Protein AF-A0A2J6HV28-F1 (afdb_monomer)

Radius of gyration: 24.04 Å; Cα contacts (8 Å, |Δi|>4): 30; chains: 1; bounding box: 55×65×64 Å

Sequence (157 aa):
MKKFFPYLLAATMLIAGFFIGMFTVGQITRNRIERFSSVRTPENFKQHMIQELNLTPEQQKLIDPILEAHGESLRKITTDFRKTFSEEQEKLHSQLDPILTDEQKKIIQKRKQEFERGYKKDSRDGKRRPGSRGEHRKYHDAERGFDGPPPEPCRQD

Mean predicted aligned error: 16.92 Å

pLDDT: mean 71.4, std 18.19, range [38.25, 95.44]

Structure (mmCIF, N/CA/C/O backbone):
data_AF-A0A2J6HV28-F1
#
_entry.id   AF-A0A2J6HV28-F1
#
loop_
_atom_site.group_PDB
_atom_site.id
_atom_site.type_symbol
_atom_site.label_atom_id
_atom_site.label_alt_id
_atom_site.label_comp_id
_atom_site.label_asym_id
_atom_site.label_entity_id
_atom_site.label_seq_id
_atom_site.pdbx_PDB_ins_code
_atom_site.Cartn_x
_atom_site.Cartn_y
_atom_site.Cartn_z
_atom_site.occupancy
_atom_site.B_iso_or_equiv
_atom_site.auth_seq_id
_atom_site.auth_comp_id
_atom_site.auth_asym_id
_atom_site.auth_atom_id
_atom_site.pdbx_PDB_model_num
ATOM 1 N N . MET A 1 1 ? 28.528 33.949 37.193 1.00 57.09 1 MET A N 1
ATOM 2 C CA . MET A 1 1 ? 27.800 33.623 35.942 1.00 57.09 1 MET A CA 1
ATOM 3 C C . MET A 1 1 ? 28.657 33.017 34.811 1.00 57.09 1 MET A C 1
ATOM 5 O O . MET A 1 1 ? 28.095 32.687 33.783 1.00 57.09 1 MET A O 1
ATOM 9 N N . LYS A 1 2 ? 29.977 32.786 34.962 1.00 60.66 2 LYS A N 1
ATOM 10 C CA . LYS A 1 2 ? 30.814 32.185 33.889 1.00 60.66 2 LYS A CA 1
ATOM 11 C C . LYS A 1 2 ? 30.860 30.642 33.881 1.00 60.66 2 LYS A C 1
ATOM 13 O O . LYS A 1 2 ? 31.259 30.054 32.888 1.00 60.66 2 LYS A O 1
ATOM 18 N N . LYS A 1 3 ? 30.419 29.982 34.963 1.00 66.88 3 LYS A N 1
ATOM 19 C CA . LYS A 1 3 ? 30.462 28.510 35.117 1.00 66.88 3 LYS A CA 1
ATOM 20 C C . LYS A 1 3 ? 29.353 27.759 34.358 1.00 66.88 3 LYS A C 1
ATOM 22 O O . LYS A 1 3 ? 29.498 26.567 34.134 1.00 66.88 3 LYS A O 1
ATOM 27 N N . PHE A 1 4 ? 28.283 28.444 33.939 1.00 73.56 4 PHE A N 1
ATOM 28 C CA . PHE A 1 4 ? 27.170 27.850 33.175 1.00 73.56 4 PHE A CA 1
ATOM 29 C C . PHE A 1 4 ? 27.345 27.947 31.651 1.00 73.56 4 PHE A C 1
ATOM 31 O O . PHE A 1 4 ? 26.718 27.200 30.909 1.00 73.56 4 PHE A O 1
ATOM 38 N N . PHE A 1 5 ? 28.238 28.825 31.188 1.00 80.31 5 PHE A N 1
ATOM 39 C CA . PHE A 1 5 ? 28.554 29.020 29.774 1.00 80.31 5 PHE A CA 1
ATOM 40 C C . PHE A 1 5 ? 29.017 27.744 29.037 1.00 80.31 5 PHE A C 1
ATOM 42 O O . PHE A 1 5 ? 28.501 27.497 27.949 1.00 80.31 5 PHE A O 1
ATOM 49 N N . PRO A 1 6 ? 29.908 26.888 29.593 1.00 85.56 6 PRO A N 1
ATOM 50 C CA . PRO A 1 6 ? 30.329 25.677 28.884 1.00 85.56 6 PRO A CA 1
ATOM 51 C C . PRO A 1 6 ? 29.192 24.659 28.725 1.00 85.56 6 PRO A C 1
ATOM 53 O O . PRO A 1 6 ? 29.092 24.014 27.686 1.00 85.56 6 PRO A O 1
ATOM 56 N N . TYR A 1 7 ? 28.291 24.557 29.706 1.00 90.31 7 TYR A N 1
ATOM 57 C CA . TYR A 1 7 ? 27.123 23.676 29.620 1.00 90.31 7 TYR A CA 1
ATOM 58 C C . TYR A 1 7 ? 26.118 24.164 28.576 1.00 90.31 7 TYR A C 1
ATOM 60 O O . TYR A 1 7 ? 25.561 23.364 27.830 1.00 90.31 7 TYR A O 1
ATOM 68 N N . LEU A 1 8 ? 25.925 25.482 28.485 1.00 87.94 8 LEU A N 1
ATOM 69 C CA . LEU A 1 8 ? 25.032 26.090 27.502 1.00 87.94 8 LEU A CA 1
ATOM 70 C C . LEU A 1 8 ? 25.573 25.908 26.073 1.00 87.94 8 LEU A C 1
ATOM 72 O O . LEU A 1 8 ? 24.805 25.607 25.166 1.00 87.94 8 LEU A O 1
ATOM 76 N N . LEU A 1 9 ? 26.895 25.990 25.893 1.00 89.56 9 LEU A N 1
ATOM 77 C CA . LEU A 1 9 ? 27.565 25.726 24.616 1.00 89.56 9 LEU A CA 1
ATOM 78 C C . LEU A 1 9 ? 27.528 24.236 24.217 1.00 89.56 9 LEU A C 1
ATOM 80 O O . LEU A 1 9 ? 27.346 23.903 23.048 1.00 89.56 9 LEU A O 1
ATOM 84 N N . ALA A 1 10 ? 27.660 23.325 25.184 1.00 89.62 10 ALA A N 1
ATOM 85 C CA . ALA A 1 10 ? 27.520 21.891 24.933 1.00 89.62 10 ALA A CA 1
ATOM 86 C C . ALA A 1 10 ? 26.080 21.522 24.533 1.00 89.62 10 ALA A C 1
ATOM 88 O O . ALA A 1 10 ? 25.872 20.759 23.588 1.00 89.62 10 ALA A O 1
ATOM 89 N N . ALA A 1 11 ? 25.082 22.106 25.205 1.00 89.88 11 ALA A N 1
ATOM 90 C CA . ALA A 1 11 ? 23.675 21.885 24.889 1.00 89.88 11 ALA A CA 1
ATOM 91 C C . ALA A 1 11 ? 23.318 22.372 23.475 1.00 89.88 11 ALA A C 1
ATOM 93 O O . ALA A 1 11 ? 22.629 21.665 22.743 1.00 89.88 11 ALA A O 1
ATOM 94 N N . THR A 1 12 ? 23.819 23.537 23.047 1.00 89.44 12 THR A N 1
ATOM 95 C CA . THR A 1 12 ? 23.551 24.052 21.694 1.00 89.44 12 THR A CA 1
ATOM 96 C C . THR A 1 12 ? 24.195 23.199 20.605 1.00 89.44 12 THR A C 1
ATOM 98 O O . THR A 1 12 ? 23.545 22.934 19.596 1.00 89.44 12 THR A O 1
ATOM 101 N N . MET A 1 13 ? 25.419 22.704 20.814 1.00 92.25 13 MET A N 1
ATOM 102 C CA . MET A 1 13 ? 26.081 21.768 19.893 1.00 92.25 13 MET A CA 1
ATOM 103 C C . MET A 1 13 ? 25.315 20.449 19.758 1.00 92.25 13 MET A C 1
ATOM 105 O O . MET A 1 13 ? 25.132 19.951 18.647 1.00 92.25 13 MET A O 1
ATOM 109 N N . LEU A 1 14 ? 24.811 19.908 20.870 1.00 90.94 14 LEU A N 1
ATOM 110 C CA . LEU A 1 14 ? 2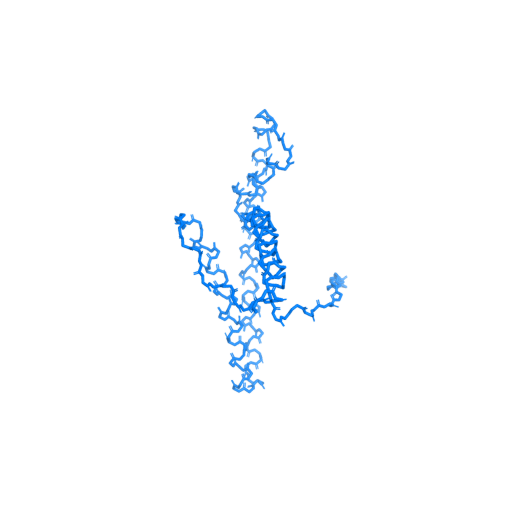4.034 18.669 20.867 1.00 90.94 14 LEU A CA 1
ATOM 111 C C . LEU A 1 14 ? 22.700 18.840 20.132 1.00 90.94 14 LEU A C 1
ATOM 113 O O . LEU A 1 14 ? 22.333 18.006 19.306 1.00 90.94 14 LEU A O 1
ATOM 117 N N . ILE A 1 15 ? 22.007 19.952 20.379 1.00 90.88 15 ILE A N 1
ATOM 118 C CA . ILE A 1 15 ? 20.754 20.287 19.698 1.00 90.88 15 ILE A CA 1
ATOM 119 C C . ILE A 1 15 ? 21.000 20.494 18.195 1.00 90.88 15 ILE A C 1
ATOM 121 O O . ILE A 1 15 ? 20.275 19.935 17.373 1.00 90.88 15 ILE A O 1
ATOM 125 N N . ALA A 1 16 ? 22.046 21.235 17.819 1.00 89.81 16 ALA A N 1
ATOM 126 C CA . ALA A 1 16 ? 22.404 21.454 16.419 1.00 89.81 16 ALA A CA 1
ATOM 127 C C . ALA A 1 16 ? 22.741 20.136 15.699 1.00 89.81 16 ALA A C 1
ATOM 129 O O . ALA A 1 16 ? 22.214 19.874 14.617 1.00 89.81 16 ALA A O 1
ATOM 130 N N . GLY A 1 17 ? 23.550 19.270 16.318 1.00 86.94 17 GLY A N 1
ATOM 131 C CA . GLY A 1 17 ? 23.877 17.947 15.783 1.00 86.94 17 GLY A CA 1
ATOM 132 C C . GLY A 1 17 ? 22.648 17.045 15.635 1.00 86.94 17 GLY A C 1
ATOM 133 O O . GLY A 1 17 ? 22.493 16.382 14.609 1.00 86.94 17 GLY A O 1
ATOM 134 N N . PHE A 1 18 ? 21.730 17.078 16.606 1.00 87.44 18 PHE A N 1
ATOM 135 C CA . PHE A 1 18 ? 20.467 16.342 16.542 1.00 87.44 18 PHE A CA 1
ATOM 136 C C . PHE A 1 18 ? 19.606 16.787 15.356 1.00 87.44 18 PHE A C 1
ATOM 138 O O . PHE A 1 18 ? 19.128 15.947 14.592 1.00 87.44 18 PHE A O 1
ATOM 145 N N . PHE A 1 19 ? 19.448 18.098 15.149 1.00 86.00 19 PHE A N 1
ATOM 146 C CA . PHE A 1 19 ? 18.672 18.616 14.022 1.00 86.00 19 PHE A CA 1
ATOM 147 C C . PHE A 1 19 ? 19.308 18.275 12.672 1.00 86.00 19 PHE A C 1
ATOM 149 O O . PHE A 1 19 ? 18.592 17.855 11.765 1.00 86.00 19 PHE A O 1
ATOM 156 N N . ILE A 1 20 ? 20.634 18.380 12.544 1.00 82.50 20 ILE A N 1
ATOM 157 C CA . ILE A 1 20 ? 21.355 18.016 11.314 1.00 82.50 20 ILE A CA 1
ATOM 158 C C . ILE A 1 20 ? 21.209 16.514 11.021 1.00 82.50 20 ILE A C 1
ATOM 160 O O . ILE A 1 20 ? 20.881 16.129 9.895 1.00 82.50 20 ILE A O 1
ATOM 164 N N . GLY A 1 21 ? 21.386 15.657 12.031 1.00 75.19 21 GLY A N 1
ATOM 165 C CA . GLY A 1 21 ? 21.221 14.208 11.893 1.00 75.19 21 GLY A CA 1
ATOM 166 C C . GLY A 1 21 ? 19.793 13.819 11.507 1.00 75.19 21 GLY A C 1
ATOM 167 O O . GLY A 1 21 ? 19.580 13.097 10.531 1.00 75.19 21 GLY A O 1
ATOM 168 N N . MET A 1 22 ? 18.801 14.366 12.212 1.00 77.69 22 MET A N 1
ATOM 169 C CA . MET A 1 22 ? 17.382 14.129 11.941 1.00 77.69 22 MET A CA 1
ATOM 170 C C . MET A 1 22 ? 16.977 14.606 10.538 1.00 77.69 22 MET A C 1
ATOM 172 O O . MET A 1 22 ? 16.230 13.912 9.845 1.00 77.69 22 MET A O 1
ATOM 176 N N . PHE A 1 23 ? 17.488 15.756 10.088 1.00 77.81 23 PHE A N 1
ATOM 177 C CA . PHE A 1 23 ? 17.190 16.293 8.759 1.00 77.81 23 PHE A CA 1
ATOM 178 C C . PHE A 1 23 ? 17.782 15.424 7.642 1.00 77.81 23 PHE A C 1
ATOM 180 O O . PHE A 1 23 ? 17.094 15.106 6.669 1.00 77.81 23 PHE A O 1
ATOM 187 N N . THR A 1 24 ? 19.021 14.963 7.820 1.00 67.50 24 THR A N 1
ATOM 188 C CA . THR A 1 24 ? 19.726 14.124 6.839 1.00 67.50 24 THR A CA 1
ATOM 189 C C . THR A 1 24 ? 19.041 12.762 6.676 1.00 67.50 24 THR A C 1
ATOM 191 O O . THR A 1 24 ? 18.740 12.339 5.558 1.00 67.50 24 THR A O 1
ATOM 194 N N . VAL A 1 25 ? 18.697 12.099 7.786 1.00 66.56 25 VAL A N 1
ATOM 195 C CA . VAL A 1 25 ? 17.976 10.812 7.765 1.00 66.56 25 VAL A CA 1
ATOM 196 C C . VAL A 1 25 ? 16.553 10.983 7.223 1.00 66.56 25 VAL A C 1
ATOM 198 O O . VAL A 1 25 ? 16.074 10.150 6.445 1.00 66.56 25 VAL A O 1
ATOM 201 N N . GLY A 1 26 ? 15.883 12.084 7.573 1.00 60.97 26 GLY A N 1
ATOM 202 C CA . GLY A 1 26 ? 14.535 12.398 7.107 1.00 60.97 26 GLY A CA 1
ATOM 203 C C . GLY A 1 26 ? 14.446 12.580 5.590 1.00 60.97 26 GLY A C 1
ATOM 204 O O . GLY A 1 26 ? 13.525 12.044 4.967 1.00 60.97 26 GLY A O 1
ATOM 205 N N . GLN A 1 27 ? 15.406 13.279 4.972 1.00 59.47 27 GLN A N 1
ATOM 206 C CA . GLN A 1 27 ? 15.420 13.467 3.517 1.00 59.47 27 GLN A CA 1
ATOM 207 C C . GLN A 1 27 ? 15.731 12.171 2.755 1.00 59.47 27 GLN A C 1
ATOM 209 O O . GLN A 1 27 ? 15.040 11.859 1.782 1.00 59.47 27 GLN A O 1
ATOM 214 N N . ILE A 1 28 ? 16.699 11.372 3.216 1.00 56.97 28 ILE A N 1
ATOM 215 C CA . ILE A 1 28 ? 17.072 10.108 2.555 1.00 56.97 28 ILE A CA 1
ATOM 216 C C . ILE A 1 28 ? 15.922 9.092 2.617 1.00 56.97 28 ILE A C 1
ATOM 218 O O . ILE A 1 28 ? 15.599 8.436 1.623 1.00 56.97 28 ILE A O 1
ATOM 222 N N . THR A 1 29 ? 15.247 8.998 3.763 1.00 54.88 29 THR A N 1
ATOM 223 C CA . THR A 1 29 ? 14.134 8.057 3.954 1.00 54.88 29 THR A CA 1
ATOM 224 C C . THR A 1 29 ? 12.908 8.448 3.118 1.00 54.88 29 THR A C 1
ATOM 226 O O . THR A 1 29 ? 12.189 7.582 2.617 1.00 54.88 29 THR A O 1
ATOM 229 N N . ARG A 1 30 ? 12.687 9.751 2.892 1.00 49.97 30 ARG A N 1
ATOM 230 C CA . ARG A 1 30 ? 11.562 10.261 2.093 1.00 49.97 30 ARG A CA 1
ATOM 231 C C . ARG A 1 30 ? 11.685 9.913 0.607 1.00 49.97 30 ARG A C 1
ATOM 233 O O . ARG A 1 30 ? 10.700 9.467 0.023 1.00 49.97 30 ARG A O 1
ATOM 240 N N . ASN A 1 31 ? 12.888 10.001 0.037 1.00 50.06 31 ASN A N 1
ATOM 241 C CA . ASN A 1 31 ? 13.126 9.627 -1.363 1.00 50.06 31 ASN A CA 1
ATOM 242 C C . ASN A 1 31 ? 13.038 8.113 -1.614 1.00 50.06 31 ASN A C 1
ATOM 244 O O . ASN A 1 31 ? 12.687 7.702 -2.718 1.00 50.06 31 ASN A O 1
ATOM 248 N N . ARG A 1 32 ? 13.319 7.268 -0.610 1.00 49.53 32 ARG A N 1
ATOM 249 C CA . ARG A 1 32 ? 13.127 5.811 -0.738 1.00 49.53 32 ARG A CA 1
ATOM 250 C C . ARG A 1 32 ? 11.660 5.399 -0.626 1.00 49.53 32 ARG A C 1
ATOM 252 O O . ARG A 1 32 ? 11.228 4.527 -1.366 1.00 49.53 32 ARG A O 1
ATOM 259 N N . ILE A 1 33 ? 10.880 6.036 0.247 1.00 44.06 33 ILE A N 1
ATOM 260 C CA . ILE A 1 33 ? 9.474 5.658 0.473 1.00 44.06 33 ILE A CA 1
ATOM 261 C C . ILE A 1 33 ? 8.553 6.101 -0.677 1.00 44.06 33 ILE A C 1
ATOM 263 O O . ILE A 1 33 ? 7.608 5.385 -1.000 1.00 44.06 33 ILE A O 1
ATOM 267 N N . GLU A 1 34 ? 8.833 7.226 -1.343 1.00 46.56 34 GLU A N 1
ATOM 268 C CA . GLU A 1 34 ? 8.050 7.666 -2.513 1.00 46.56 34 GLU A CA 1
ATOM 269 C C . GLU A 1 34 ? 8.234 6.762 -3.746 1.00 46.56 34 GLU A C 1
ATOM 271 O O . GLU A 1 34 ? 7.328 6.682 -4.571 1.00 46.56 34 GLU A O 1
ATOM 276 N N . ARG A 1 35 ? 9.343 6.011 -3.845 1.00 45.84 35 ARG A N 1
ATOM 277 C CA . ARG A 1 35 ? 9.542 5.027 -4.926 1.00 45.84 35 ARG A CA 1
ATOM 278 C C . ARG A 1 35 ? 8.714 3.751 -4.760 1.00 45.84 35 ARG A C 1
ATOM 280 O O . ARG A 1 35 ? 8.366 3.141 -5.760 1.00 45.84 35 ARG A O 1
ATOM 287 N N . PHE A 1 36 ? 8.365 3.361 -3.532 1.00 41.88 36 PHE A N 1
ATOM 288 C CA . PHE A 1 36 ? 7.630 2.113 -3.289 1.00 41.88 36 PHE A CA 1
ATOM 289 C C . PHE A 1 36 ? 6.105 2.269 -3.312 1.00 41.88 36 PHE A C 1
ATOM 291 O O . PHE A 1 36 ? 5.404 1.299 -3.589 1.00 41.88 36 PHE A O 1
ATOM 298 N N . SER A 1 37 ? 5.556 3.465 -3.064 1.00 45.53 37 SER A N 1
ATOM 299 C CA . SER A 1 37 ? 4.094 3.650 -3.080 1.00 45.53 37 SER A CA 1
ATOM 300 C C . SER A 1 37 ? 3.509 3.862 -4.483 1.00 45.53 37 SER A C 1
ATOM 302 O O . SER A 1 37 ? 2.287 3.934 -4.617 1.00 45.53 37 SER A O 1
ATOM 304 N N . SER A 1 38 ? 4.344 3.990 -5.520 1.00 51.12 38 SER A N 1
ATOM 305 C CA . SER A 1 38 ? 3.896 4.299 -6.879 1.00 51.12 38 SER A CA 1
ATOM 306 C C . SER A 1 38 ? 3.644 3.057 -7.738 1.00 51.12 38 SER A C 1
ATOM 308 O O . SER A 1 38 ? 2.768 3.129 -8.588 1.00 51.12 38 SER A O 1
ATOM 310 N N . VAL A 1 39 ? 4.270 1.899 -7.479 1.00 53.44 39 VAL A N 1
ATOM 311 C CA . VAL A 1 39 ? 4.254 0.664 -8.319 1.00 53.44 39 VAL A CA 1
ATOM 312 C C . VAL A 1 39 ? 2.850 0.079 -8.608 1.00 53.44 39 VAL A C 1
ATOM 314 O O . VAL A 1 39 ? 2.684 -0.869 -9.365 1.00 53.44 39 VAL A O 1
ATOM 317 N N . ARG A 1 40 ? 1.794 0.647 -8.027 1.00 56.62 40 ARG A N 1
ATOM 318 C CA . ARG A 1 40 ? 0.415 0.160 -8.127 1.00 56.62 40 ARG A CA 1
ATOM 319 C C . ARG A 1 40 ? -0.281 0.455 -9.460 1.00 56.62 40 ARG A C 1
ATOM 321 O O . ARG A 1 40 ? -1.328 -0.137 -9.712 1.00 56.62 40 ARG A O 1
ATOM 328 N N . THR A 1 41 ? 0.243 1.373 -10.276 1.00 65.69 41 THR A N 1
ATOM 329 C CA . THR A 1 41 ? -0.267 1.615 -11.637 1.00 65.69 41 THR A CA 1
ATOM 330 C C . THR A 1 41 ? 0.660 0.987 -12.679 1.00 65.69 41 THR A C 1
ATOM 332 O O . THR A 1 41 ? 1.871 0.947 -12.445 1.00 65.69 41 THR A O 1
ATOM 335 N N . PRO A 1 42 ? 0.129 0.523 -13.826 1.00 65.94 42 PRO A N 1
ATOM 336 C CA . PRO A 1 42 ? 0.941 -0.039 -14.908 1.00 65.94 42 PRO A CA 1
ATOM 337 C C . PRO A 1 42 ? 2.097 0.881 -15.328 1.00 65.94 42 PRO A C 1
ATOM 339 O O . PRO A 1 42 ? 3.221 0.425 -15.526 1.00 65.94 42 PRO A O 1
ATOM 342 N N . GLU A 1 43 ? 1.855 2.193 -15.376 1.00 68.62 43 GLU A N 1
ATOM 343 C CA . GLU A 1 43 ? 2.843 3.204 -15.757 1.00 68.62 43 GLU A CA 1
ATOM 344 C C . GLU A 1 43 ? 3.967 3.336 -14.730 1.00 68.62 43 GLU A C 1
ATOM 346 O O . GLU A 1 43 ? 5.138 3.433 -15.094 1.00 68.62 43 GLU A O 1
ATOM 351 N N . ASN A 1 44 ? 3.634 3.303 -13.440 1.00 71.69 44 ASN A N 1
ATOM 352 C CA . ASN A 1 44 ? 4.629 3.405 -12.382 1.00 71.69 44 ASN A CA 1
ATOM 353 C C . ASN A 1 44 ? 5.403 2.095 -12.211 1.00 71.69 44 ASN A C 1
ATOM 355 O O . ASN A 1 44 ? 6.595 2.135 -11.922 1.00 71.69 44 ASN A O 1
ATOM 359 N N . PHE A 1 45 ? 4.753 0.945 -12.417 1.00 74.12 45 PHE A N 1
ATOM 360 C CA . PHE A 1 45 ? 5.417 -0.355 -12.496 1.00 74.12 45 PHE A CA 1
ATOM 361 C C . PHE A 1 45 ? 6.447 -0.365 -13.628 1.00 74.12 45 PHE A C 1
ATOM 363 O O . PHE A 1 45 ? 7.618 -0.665 -13.402 1.00 74.12 45 PHE A O 1
ATOM 370 N N . LYS A 1 46 ? 6.044 0.079 -14.822 1.00 73.62 46 LYS A N 1
ATOM 371 C CA . LYS A 1 46 ? 6.936 0.253 -15.971 1.00 73.62 46 LYS A CA 1
ATOM 372 C C . LYS A 1 46 ? 8.102 1.192 -15.647 1.00 73.62 46 LYS A C 1
ATOM 374 O O . LYS A 1 46 ? 9.258 0.836 -15.861 1.00 73.62 46 LYS A O 1
ATOM 379 N N . GLN A 1 47 ? 7.817 2.374 -15.101 1.00 73.81 47 GLN A N 1
ATOM 380 C CA . GLN A 1 47 ? 8.840 3.368 -14.774 1.00 73.81 47 GLN A CA 1
ATOM 381 C C . GLN A 1 47 ? 9.824 2.865 -13.710 1.00 73.81 47 GLN A C 1
ATOM 383 O O . GLN A 1 47 ? 11.020 3.133 -13.812 1.00 73.81 47 GLN A O 1
ATOM 388 N N . HIS A 1 48 ? 9.341 2.112 -12.723 1.00 76.69 48 HIS A N 1
ATOM 389 C CA . HIS A 1 48 ? 10.172 1.481 -11.705 1.00 76.69 48 HIS A CA 1
ATOM 390 C C . HIS A 1 48 ? 11.120 0.447 -12.323 1.00 76.69 48 HIS A C 1
ATOM 392 O O . HIS A 1 48 ? 12.328 0.539 -12.126 1.00 76.69 48 HIS A O 1
ATOM 398 N N . MET A 1 49 ? 10.597 -0.449 -13.163 1.00 76.88 49 MET A N 1
ATOM 399 C CA . MET A 1 49 ? 11.389 -1.475 -13.848 1.00 76.88 49 MET A CA 1
ATOM 400 C C . MET A 1 49 ? 12.464 -0.881 -14.766 1.00 76.88 49 MET A C 1
ATOM 402 O O . MET A 1 49 ? 13.603 -1.342 -14.761 1.00 76.88 49 MET A O 1
ATOM 406 N N . ILE A 1 50 ? 12.140 0.175 -15.519 1.00 73.31 50 ILE A N 1
ATOM 407 C CA . ILE A 1 50 ? 13.111 0.866 -16.384 1.00 73.31 50 ILE A CA 1
ATOM 408 C C . ILE A 1 50 ? 14.236 1.500 -15.555 1.00 73.31 50 ILE A C 1
ATOM 410 O O . ILE A 1 50 ? 15.402 1.420 -15.941 1.00 73.31 50 ILE A O 1
ATOM 414 N N . GLN A 1 51 ? 13.896 2.118 -14.418 1.00 74.06 51 GLN A N 1
ATOM 415 C CA . GLN A 1 51 ? 14.872 2.754 -13.530 1.00 74.06 51 GLN A CA 1
ATOM 416 C C . GLN A 1 51 ? 15.771 1.744 -12.813 1.00 74.06 51 GLN A C 1
ATOM 418 O O . GLN A 1 51 ? 16.949 2.026 -12.619 1.00 74.06 51 GLN A O 1
ATOM 423 N N . GLU A 1 52 ? 15.239 0.595 -12.401 1.00 77.12 52 GLU A N 1
ATOM 424 C CA . GLU A 1 52 ? 16.027 -0.428 -11.706 1.00 77.12 52 GLU A CA 1
ATOM 425 C C . GLU A 1 52 ? 16.942 -1.203 -12.653 1.00 77.12 52 GLU A C 1
ATOM 427 O O . GLU A 1 52 ? 18.090 -1.483 -12.310 1.00 77.12 52 GLU A O 1
ATOM 432 N N . LEU A 1 53 ? 16.465 -1.506 -13.862 1.00 79.88 53 LEU A N 1
ATOM 433 C CA . LEU A 1 53 ? 17.215 -2.295 -14.837 1.00 79.88 53 LEU A CA 1
ATOM 434 C C . LEU A 1 53 ? 18.168 -1.463 -15.708 1.00 79.88 53 LEU A C 1
ATOM 436 O O . LEU A 1 53 ? 18.933 -2.047 -16.471 1.00 79.88 53 LEU A O 1
ATOM 440 N N . ASN A 1 54 ? 18.148 -0.126 -15.601 1.00 77.50 54 ASN A N 1
ATOM 441 C CA . ASN A 1 54 ? 18.951 0.794 -16.423 1.00 77.50 54 ASN A CA 1
ATOM 442 C C . ASN A 1 54 ? 18.879 0.463 -17.929 1.00 77.50 54 ASN A C 1
ATOM 444 O O . ASN A 1 54 ? 19.900 0.394 -18.615 1.00 77.50 54 ASN A O 1
ATOM 448 N N . LEU A 1 55 ? 17.667 0.214 -18.434 1.00 76.19 55 LEU A N 1
ATOM 449 C CA . LEU A 1 55 ? 17.453 -0.244 -19.810 1.00 76.19 55 LEU A CA 1
ATOM 450 C C . LEU A 1 55 ? 17.894 0.808 -20.835 1.00 76.19 55 LEU A C 1
ATOM 452 O O . LEU A 1 55 ? 17.636 2.002 -20.667 1.00 76.19 55 LEU A O 1
ATOM 456 N N . THR A 1 56 ? 18.504 0.363 -21.937 1.00 78.31 56 THR A N 1
ATOM 457 C CA . THR A 1 56 ? 18.789 1.250 -23.074 1.00 78.31 56 THR A CA 1
ATOM 458 C C . THR A 1 56 ? 17.503 1.581 -23.849 1.00 78.31 56 THR A C 1
ATOM 460 O O . THR A 1 56 ? 16.538 0.812 -23.798 1.00 78.31 56 THR A O 1
ATOM 463 N N . PRO A 1 57 ? 17.463 2.680 -24.632 1.00 77.44 57 PRO A N 1
ATOM 464 C CA . PRO A 1 57 ? 16.271 3.051 -25.405 1.00 77.44 57 PRO A CA 1
ATOM 465 C C . PRO A 1 57 ? 15.809 1.974 -26.399 1.00 77.44 57 PRO A C 1
ATOM 467 O O . PRO A 1 57 ? 14.621 1.864 -26.697 1.00 77.44 57 PRO A O 1
ATOM 470 N N . GLU A 1 58 ? 16.739 1.174 -26.919 1.00 75.12 58 GLU A N 1
ATOM 471 C CA . GLU A 1 58 ? 16.436 0.075 -27.840 1.00 75.12 58 GLU A CA 1
ATOM 472 C C . GLU A 1 58 ? 15.825 -1.125 -27.108 1.00 75.12 58 GLU A C 1
ATOM 474 O O . GLU A 1 58 ? 14.826 -1.678 -27.565 1.00 75.12 58 GLU A O 1
ATOM 479 N N . GLN A 1 59 ? 16.353 -1.475 -25.931 1.00 73.12 59 GLN A N 1
ATOM 480 C CA . GLN A 1 59 ? 15.789 -2.525 -25.076 1.00 73.12 59 GLN A CA 1
ATOM 481 C C . GLN A 1 59 ? 14.407 -2.141 -24.548 1.00 73.12 59 GLN A C 1
ATOM 483 O O . GLN A 1 59 ? 13.504 -2.973 -24.492 1.00 73.12 59 GLN A O 1
ATOM 488 N N . GLN A 1 60 ? 14.221 -0.866 -24.214 1.00 78.12 60 GLN A N 1
ATOM 489 C CA . GLN A 1 60 ? 12.950 -0.350 -23.734 1.00 78.12 60 GLN A CA 1
ATOM 490 C C . GLN A 1 60 ? 11.833 -0.548 -24.769 1.00 78.12 60 GLN A C 1
ATOM 492 O O . GLN A 1 60 ? 10.766 -1.037 -24.418 1.00 78.12 60 GLN A O 1
ATOM 497 N N . LYS A 1 61 ? 12.085 -0.291 -26.059 1.00 78.12 61 LYS A N 1
ATOM 498 C CA . LYS A 1 61 ? 11.089 -0.523 -27.125 1.00 78.12 61 LYS A CA 1
ATOM 499 C C . LYS A 1 61 ? 10.636 -1.982 -27.237 1.00 78.12 61 LYS A C 1
ATOM 501 O O . LYS A 1 61 ? 9.505 -2.231 -27.642 1.00 78.12 61 LYS A O 1
ATOM 506 N N . LEU A 1 62 ? 11.507 -2.930 -26.894 1.00 84.06 62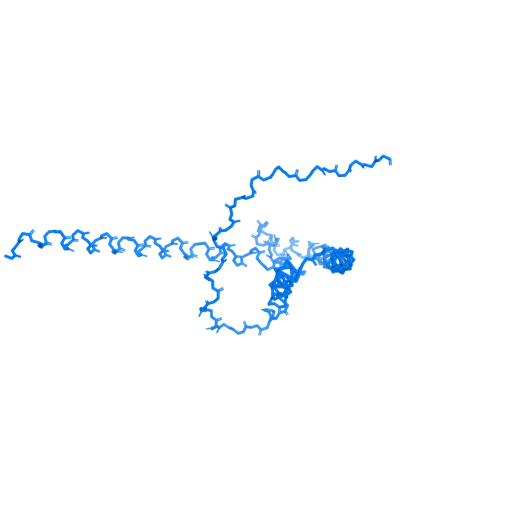 LEU A N 1
ATOM 507 C CA . LEU A 1 62 ? 11.201 -4.363 -26.933 1.00 84.06 62 LEU A CA 1
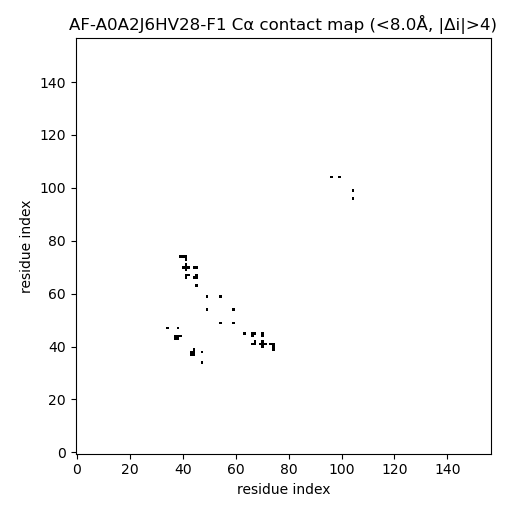ATOM 508 C C . LEU A 1 62 ? 10.453 -4.829 -25.677 1.00 84.06 62 LEU A C 1
ATOM 510 O O . LEU A 1 62 ? 9.590 -5.699 -25.755 1.00 84.06 62 LEU A O 1
ATOM 514 N N . ILE A 1 63 ? 10.785 -4.251 -24.523 1.00 81.81 63 ILE A N 1
ATOM 515 C CA . ILE A 1 63 ? 10.283 -4.667 -23.207 1.00 81.81 63 ILE A CA 1
ATOM 516 C C . ILE A 1 63 ? 8.979 -3.946 -22.836 1.00 81.81 63 ILE A C 1
ATOM 518 O O . ILE A 1 63 ? 8.145 -4.504 -22.124 1.00 81.81 63 ILE A O 1
ATOM 522 N N . ASP A 1 64 ? 8.766 -2.735 -23.345 1.00 81.06 64 ASP A N 1
ATOM 523 C CA . ASP A 1 64 ? 7.573 -1.920 -23.111 1.00 81.06 64 ASP A CA 1
ATOM 524 C C . ASP A 1 64 ? 6.239 -2.677 -23.269 1.00 81.06 64 ASP A C 1
ATOM 526 O O . ASP A 1 64 ? 5.456 -2.647 -22.315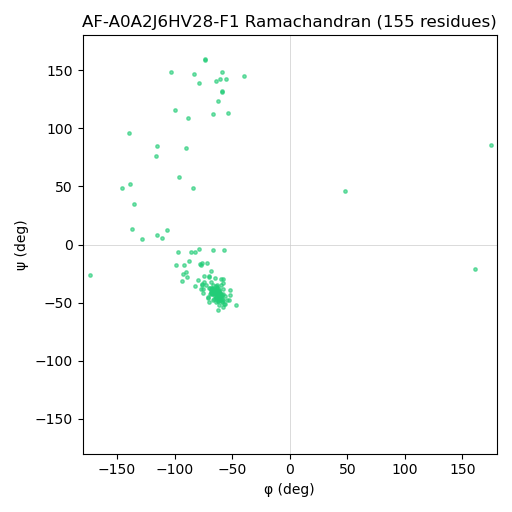 1.00 81.06 64 ASP A O 1
ATOM 530 N N . PRO A 1 65 ? 5.965 -3.395 -24.380 1.00 85.69 65 PRO A N 1
ATOM 531 C CA . PRO A 1 65 ? 4.702 -4.124 -24.526 1.00 85.69 65 PRO A CA 1
ATOM 532 C C . PRO A 1 65 ? 4.546 -5.268 -23.509 1.00 85.69 65 PRO A C 1
ATOM 534 O O . PRO A 1 65 ? 3.429 -5.589 -23.106 1.00 85.69 65 PRO A O 1
ATOM 537 N N . ILE A 1 66 ? 5.655 -5.863 -23.052 1.00 87.44 66 ILE A N 1
ATOM 538 C CA . ILE A 1 66 ? 5.651 -6.918 -22.028 1.00 87.44 66 ILE A CA 1
ATOM 539 C C . ILE A 1 66 ? 5.267 -6.314 -20.673 1.00 87.44 66 ILE A C 1
ATOM 541 O O . ILE A 1 66 ? 4.371 -6.817 -19.992 1.00 87.44 66 ILE A O 1
ATOM 545 N N . LEU A 1 67 ? 5.912 -5.208 -20.290 1.00 83.12 67 LEU A N 1
ATOM 546 C CA . LEU A 1 67 ? 5.629 -4.524 -19.026 1.00 83.12 67 LEU A CA 1
ATOM 547 C C . LEU A 1 67 ? 4.201 -3.978 -18.974 1.00 83.12 67 LEU A C 1
ATOM 549 O O . LEU A 1 67 ? 3.575 -4.032 -17.919 1.00 83.12 67 LEU A O 1
ATOM 553 N N . GLU A 1 68 ? 3.675 -3.490 -20.095 1.00 84.06 68 GLU A N 1
ATOM 554 C CA . GLU A 1 68 ? 2.303 -2.991 -20.188 1.00 84.06 68 GLU A CA 1
ATOM 555 C C . GLU A 1 68 ? 1.273 -4.116 -20.006 1.00 84.06 68 GLU A C 1
ATOM 557 O O . GLU A 1 68 ? 0.382 -4.008 -19.159 1.00 84.06 68 GLU A O 1
ATOM 562 N N . ALA A 1 69 ? 1.445 -5.240 -20.709 1.00 87.00 69 ALA A N 1
ATOM 563 C CA . ALA A 1 69 ? 0.562 -6.398 -20.580 1.00 87.00 69 ALA A CA 1
ATOM 564 C C . ALA A 1 69 ? 0.534 -6.951 -19.143 1.00 87.00 69 ALA A C 1
ATOM 566 O O . ALA A 1 69 ? -0.535 -7.232 -18.588 1.00 87.00 69 ALA A O 1
ATOM 567 N N . HIS A 1 70 ? 1.703 -7.073 -18.509 1.00 86.69 70 HIS A N 1
ATOM 568 C CA . HIS A 1 70 ? 1.794 -7.545 -17.128 1.00 86.69 70 HIS A CA 1
ATOM 569 C C . HIS A 1 70 ? 1.310 -6.505 -16.111 1.00 86.69 70 HIS A C 1
ATOM 571 O O . HIS A 1 70 ? 0.671 -6.883 -15.128 1.00 86.69 70 HIS A O 1
ATOM 577 N N . GLY A 1 71 ? 1.533 -5.212 -16.357 1.00 84.00 71 GLY A N 1
ATOM 578 C CA . GLY A 1 71 ? 1.000 -4.129 -15.531 1.00 84.00 71 GLY A CA 1
ATOM 579 C C . GLY A 1 71 ? -0.530 -4.141 -15.479 1.00 84.00 71 GLY A C 1
ATOM 580 O O . GLY A 1 71 ? -1.116 -4.064 -14.398 1.00 84.00 71 GLY A O 1
ATOM 581 N N . GLU A 1 72 ? -1.192 -4.323 -16.624 1.00 85.19 72 GLU A N 1
ATOM 582 C CA . GLU A 1 72 ? -2.652 -4.465 -16.691 1.00 85.19 72 GLU A CA 1
ATOM 583 C C . GLU A 1 72 ? -3.154 -5.750 -16.011 1.00 85.19 72 GLU A C 1
ATOM 585 O O . GLU A 1 72 ? -4.157 -5.728 -15.293 1.00 85.19 72 GLU A O 1
ATOM 590 N N . SER A 1 73 ? -2.436 -6.867 -16.157 1.00 87.69 73 SER A N 1
ATOM 591 C CA . SER A 1 73 ? -2.762 -8.110 -15.443 1.00 87.69 73 SER A CA 1
ATOM 592 C C . SER A 1 73 ? -2.690 -7.933 -13.919 1.00 87.69 73 SER A C 1
ATOM 594 O O . SER A 1 73 ? -3.641 -8.250 -13.201 1.00 87.69 73 SER A O 1
ATOM 596 N N . LEU A 1 74 ? -1.615 -7.322 -13.413 1.00 83.06 74 LEU A N 1
ATOM 597 C CA . LEU A 1 74 ? -1.447 -7.017 -11.988 1.00 83.06 74 LEU A CA 1
ATOM 598 C C . LEU A 1 74 ? -2.529 -6.071 -11.461 1.00 83.06 74 LEU A C 1
ATOM 600 O O . LEU A 1 74 ? -3.024 -6.244 -10.341 1.00 83.06 74 LEU A O 1
ATOM 604 N N . ARG A 1 75 ? -2.935 -5.087 -12.268 1.00 81.88 75 ARG A N 1
ATOM 605 C CA . ARG A 1 75 ? -4.041 -4.183 -11.940 1.00 81.88 75 ARG A CA 1
ATOM 606 C C . ARG A 1 75 ? -5.355 -4.949 -11.769 1.00 81.88 75 ARG A C 1
ATOM 608 O O . ARG A 1 75 ? -6.070 -4.693 -10.796 1.00 81.88 75 ARG A O 1
ATOM 615 N N . LYS A 1 76 ? -5.666 -5.889 -12.668 1.00 87.44 76 LYS A N 1
ATOM 616 C CA . LYS A 1 76 ? -6.855 -6.754 -12.559 1.00 87.44 76 LYS A CA 1
ATOM 617 C C . LYS A 1 76 ? -6.805 -7.610 -11.298 1.00 87.44 76 LYS A C 1
ATOM 619 O O . LYS A 1 76 ? -7.706 -7.494 -10.476 1.00 87.44 76 LYS A O 1
ATOM 624 N N . ILE A 1 77 ? -5.701 -8.327 -11.070 1.00 87.50 77 ILE A N 1
ATOM 625 C CA . ILE A 1 77 ? -5.491 -9.147 -9.861 1.00 87.50 77 ILE A CA 1
ATOM 626 C C . ILE A 1 77 ? -5.716 -8.318 -8.593 1.00 87.50 77 ILE A C 1
ATOM 628 O O . ILE A 1 77 ? -6.449 -8.721 -7.695 1.00 87.50 77 ILE A O 1
ATOM 632 N N . THR A 1 78 ? -5.130 -7.121 -8.528 1.00 81.44 78 THR A N 1
ATOM 633 C CA . THR A 1 78 ? -5.279 -6.233 -7.367 1.00 81.44 78 THR A CA 1
ATOM 634 C C . THR A 1 78 ? -6.728 -5.776 -7.175 1.00 81.44 78 THR A C 1
ATOM 636 O O . THR A 1 78 ? -7.179 -5.596 -6.043 1.00 81.44 78 THR A O 1
ATOM 639 N N . THR A 1 79 ? -7.459 -5.555 -8.267 1.00 83.94 79 THR A N 1
ATOM 640 C CA . THR A 1 79 ? -8.860 -5.117 -8.236 1.00 83.94 79 THR A CA 1
ATOM 641 C C . THR A 1 79 ? -9.769 -6.243 -7.750 1.00 83.94 79 THR A C 1
ATOM 643 O O . THR A 1 79 ? -10.565 -6.030 -6.834 1.00 83.94 79 THR A O 1
ATOM 646 N N . ASP A 1 80 ? -9.581 -7.445 -8.284 1.00 89.44 80 ASP A N 1
ATOM 647 C CA . ASP A 1 80 ? -10.359 -8.631 -7.926 1.00 89.44 80 ASP A CA 1
ATOM 648 C C . ASP A 1 80 ? -10.076 -9.074 -6.488 1.00 89.44 80 ASP A C 1
ATOM 650 O O . ASP A 1 80 ? -11.005 -9.348 -5.725 1.00 89.44 80 ASP A O 1
ATOM 654 N N . PHE A 1 81 ? -8.806 -9.040 -6.068 1.00 87.25 81 PHE A N 1
ATOM 655 C CA . PHE A 1 81 ? -8.419 -9.287 -4.681 1.00 87.25 81 PHE A CA 1
ATOM 656 C C . PHE A 1 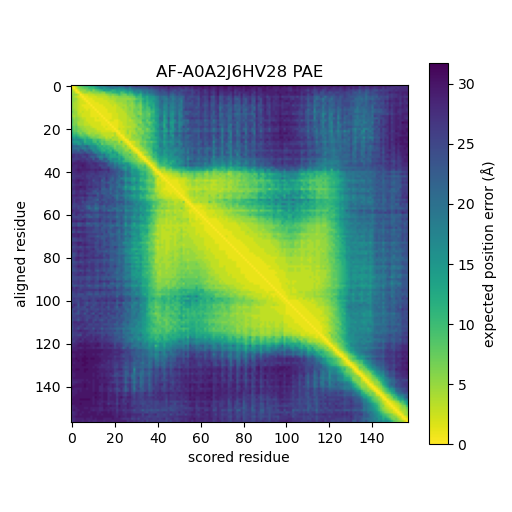81 ? -9.111 -8.314 -3.723 1.00 87.25 81 PHE A C 1
ATOM 658 O O . PHE A 1 81 ? -9.692 -8.740 -2.730 1.00 87.25 81 PHE A O 1
ATOM 665 N N . ARG A 1 82 ? -9.107 -7.006 -4.021 1.00 84.12 82 ARG A N 1
ATOM 666 C CA . ARG A 1 82 ? -9.757 -5.991 -3.169 1.00 84.12 82 ARG A CA 1
ATOM 667 C C . ARG A 1 82 ? -11.255 -6.226 -3.024 1.00 84.12 82 ARG A C 1
ATOM 669 O O . ARG A 1 82 ? -11.786 -6.047 -1.929 1.00 84.12 82 ARG A O 1
ATOM 676 N N . LYS A 1 83 ? -11.922 -6.589 -4.120 1.00 87.94 83 LYS A N 1
ATOM 677 C CA . LYS A 1 83 ? -13.350 -6.909 -4.124 1.00 87.94 83 LYS A CA 1
ATOM 678 C C . LYS A 1 83 ? -13.622 -8.125 -3.240 1.00 87.94 83 LYS A C 1
ATOM 680 O O . LYS A 1 83 ? -14.357 -8.007 -2.267 1.00 87.94 83 LYS A O 1
ATOM 685 N N . THR A 1 84 ? -12.946 -9.237 -3.522 1.00 90.94 84 THR A N 1
ATOM 686 C CA . THR A 1 84 ? -13.105 -10.505 -2.793 1.00 90.94 84 THR A CA 1
ATOM 687 C C . THR A 1 84 ? -12.803 -10.339 -1.304 1.00 90.94 84 THR A C 1
ATOM 689 O O . THR A 1 84 ? -13.558 -10.792 -0.451 1.00 90.94 84 THR A O 1
ATOM 692 N N . PHE A 1 85 ? -11.728 -9.620 -0.976 1.00 89.00 85 PHE A N 1
ATOM 693 C CA . PHE A 1 85 ? -11.351 -9.328 0.403 1.00 89.00 85 PHE A CA 1
ATOM 694 C C . PHE A 1 85 ? -12.424 -8.513 1.134 1.00 89.00 85 PHE A C 1
ATOM 696 O O . PHE A 1 85 ? -12.733 -8.798 2.286 1.00 89.00 85 PHE A O 1
ATOM 703 N N . SER A 1 86 ? -13.010 -7.514 0.467 1.00 86.56 86 SER A N 1
ATOM 704 C CA . SER A 1 86 ? -14.051 -6.666 1.062 1.00 86.56 86 SER A CA 1
ATOM 705 C C . SER A 1 86 ? -15.340 -7.451 1.321 1.00 86.56 86 SER A C 1
ATOM 707 O O . SER A 1 86 ? -15.944 -7.291 2.379 1.00 86.56 86 SER A O 1
ATOM 709 N N . GLU A 1 87 ? -15.727 -8.326 0.389 1.00 92.44 87 GLU A N 1
ATOM 710 C CA . GLU A 1 87 ? -16.873 -9.232 0.543 1.00 92.44 87 GLU A CA 1
ATOM 711 C C . GLU A 1 87 ? -16.667 -10.201 1.715 1.00 92.44 87 GLU A C 1
ATOM 713 O O . GLU A 1 87 ? -17.560 -10.383 2.541 1.00 92.44 87 GLU A O 1
ATOM 718 N N . GLU A 1 88 ? -15.477 -10.792 1.837 1.00 93.75 88 GLU A N 1
ATOM 719 C CA . GLU A 1 88 ? -15.172 -11.715 2.932 1.00 93.75 88 GLU A CA 1
ATOM 720 C C . GLU A 1 88 ? -15.121 -11.005 4.288 1.00 93.75 88 GLU A C 1
ATOM 722 O O . GLU A 1 88 ? -15.630 -11.509 5.291 1.00 93.75 88 GLU A O 1
ATOM 727 N N . GLN A 1 89 ? -14.585 -9.784 4.314 1.00 88.62 89 GLN A N 1
ATOM 728 C CA . GLN A 1 89 ? -14.595 -8.957 5.509 1.00 88.62 89 GLN A CA 1
ATOM 729 C C . GLN A 1 89 ? -16.035 -8.644 5.947 1.00 88.62 89 GLN A C 1
ATOM 731 O O . GLN A 1 89 ? -16.345 -8.726 7.133 1.00 88.62 89 GLN A O 1
ATOM 736 N N . GLU A 1 90 ? -16.933 -8.317 5.015 1.00 90.44 90 GLU A N 1
ATOM 737 C CA . GLU A 1 90 ? -18.347 -8.073 5.314 1.00 90.44 90 GLU A CA 1
ATOM 738 C C . GLU A 1 90 ? -19.044 -9.313 5.886 1.00 90.44 90 GLU A C 1
ATOM 740 O O . GLU A 1 90 ? -19.741 -9.201 6.900 1.00 90.44 90 GLU A O 1
ATOM 745 N N . LYS A 1 91 ? -18.788 -10.501 5.324 1.00 93.56 91 LYS A N 1
ATOM 746 C CA . LYS A 1 91 ? -19.290 -11.762 5.891 1.00 93.56 91 LYS A CA 1
ATOM 747 C C . LYS A 1 91 ? -18.789 -11.973 7.314 1.00 93.56 91 LYS A C 1
ATOM 749 O O . LYS A 1 91 ? -19.606 -12.211 8.203 1.00 93.56 91 LYS A O 1
ATOM 754 N N . LEU A 1 92 ? -17.486 -11.816 7.549 1.00 90.88 92 LEU A N 1
ATOM 755 C CA . LEU A 1 92 ? -16.892 -11.918 8.882 1.00 90.88 92 LEU A CA 1
ATOM 756 C C . LEU A 1 92 ? -17.580 -10.963 9.868 1.00 90.88 92 LEU A C 1
ATOM 758 O O . LEU A 1 92 ? -17.977 -11.376 10.954 1.00 90.88 92 LEU A O 1
ATOM 762 N N . HIS A 1 93 ? -17.776 -9.699 9.483 1.00 89.06 93 HIS A N 1
ATOM 763 C CA . HIS A 1 93 ? -18.483 -8.733 10.323 1.00 89.06 93 HIS A CA 1
ATOM 764 C C . HIS A 1 93 ? -19.919 -9.171 10.619 1.00 89.06 93 HIS A C 1
ATOM 766 O O . HIS A 1 93 ? -20.331 -9.091 11.770 1.00 89.06 93 HIS A O 1
ATOM 772 N N . SER A 1 94 ? -20.666 -9.651 9.620 1.00 91.56 94 SER A N 1
ATOM 773 C CA . SER A 1 94 ? -22.057 -10.085 9.807 1.00 91.56 94 SER A CA 1
ATOM 774 C C . SER A 1 94 ? -22.188 -11.274 10.766 1.00 91.56 94 SER A C 1
ATOM 776 O O . SER A 1 94 ? -23.139 -11.334 11.540 1.00 91.56 94 SER A O 1
ATOM 778 N N . GLN A 1 95 ? -21.209 -12.185 10.761 1.00 92.88 95 GLN A N 1
ATOM 779 C CA . GLN A 1 95 ? -21.180 -13.343 11.655 1.00 92.88 95 GLN A CA 1
ATOM 780 C C . GLN A 1 95 ? -20.769 -12.965 13.080 1.00 92.88 95 GLN A C 1
ATOM 782 O O . GLN A 1 95 ? -21.270 -13.546 14.040 1.00 92.88 95 GLN A O 1
ATOM 787 N N . LEU A 1 96 ? -19.873 -11.986 13.230 1.00 92.25 96 LEU A N 1
ATOM 788 C CA . LEU A 1 96 ? -19.434 -11.508 14.540 1.00 92.25 96 LEU A CA 1
ATOM 789 C C . LEU A 1 96 ? -20.430 -10.536 15.185 1.00 92.25 96 LEU A C 1
ATOM 791 O O . LEU A 1 96 ? -20.525 -10.502 16.409 1.00 92.25 96 LEU A O 1
ATOM 795 N N . ASP A 1 97 ? -21.184 -9.757 14.405 1.00 91.44 97 ASP A N 1
ATOM 796 C CA . ASP A 1 97 ? -22.090 -8.727 14.926 1.00 91.44 97 ASP A CA 1
ATOM 797 C C . ASP A 1 97 ? -23.075 -9.211 16.011 1.00 91.44 97 ASP A C 1
ATOM 799 O O . ASP A 1 97 ? -23.198 -8.518 17.022 1.00 91.44 97 ASP A O 1
ATOM 803 N N . PRO A 1 98 ? -23.736 -10.381 15.907 1.00 94.19 98 PRO A N 1
ATOM 804 C CA . PRO A 1 98 ? -24.627 -10.844 16.973 1.00 94.19 98 PRO A CA 1
ATOM 805 C C . PRO A 1 98 ? -23.893 -11.312 18.243 1.00 94.19 98 PRO A C 1
ATOM 807 O O . PRO A 1 98 ? -24.526 -11.450 19.285 1.00 94.19 98 PRO A O 1
ATOM 810 N N . ILE A 1 99 ? -22.583 -11.572 18.171 1.00 95.44 99 ILE A N 1
ATOM 811 C CA . ILE A 1 99 ? -21.773 -12.113 19.277 1.00 95.44 99 ILE A CA 1
ATOM 812 C C . ILE A 1 99 ? -21.110 -10.984 20.078 1.00 95.44 99 ILE A C 1
ATOM 814 O O . ILE A 1 99 ? -20.861 -11.116 21.276 1.00 95.44 99 ILE A O 1
ATOM 818 N N . LEU A 1 100 ? -20.792 -9.875 19.413 1.00 92.88 100 LEU A N 1
ATOM 819 C CA . LEU A 1 100 ? -19.995 -8.799 19.988 1.00 92.88 100 LEU A CA 1
ATOM 820 C C . LEU A 1 100 ? -20.816 -7.831 20.836 1.00 92.88 100 LEU A C 1
ATOM 822 O O . LEU A 1 100 ? -21.949 -7.480 20.506 1.00 92.88 100 LEU A O 1
ATOM 826 N N . THR A 1 101 ? -20.180 -7.309 21.883 1.00 94.56 101 THR A N 1
ATOM 827 C CA . THR A 1 101 ? -20.734 -6.205 22.674 1.00 94.56 101 THR A CA 1
ATOM 828 C C . THR A 1 101 ? -20.649 -4.882 21.913 1.00 94.56 101 THR A C 1
ATOM 830 O O . THR A 1 101 ? -19.811 -4.702 21.023 1.00 94.56 101 THR A O 1
ATOM 833 N N . ASP A 1 102 ? -21.467 -3.902 22.298 1.00 91.88 102 ASP A N 1
ATOM 834 C CA . ASP A 1 102 ? -21.490 -2.584 21.649 1.00 91.88 102 ASP A CA 1
ATOM 835 C C . ASP A 1 102 ? -20.128 -1.868 21.670 1.00 91.88 102 ASP A C 1
ATOM 837 O O . ASP A 1 102 ? -19.771 -1.154 20.729 1.00 91.88 102 ASP A O 1
ATOM 841 N N . GLU A 1 103 ? -19.329 -2.070 22.721 1.00 92.31 103 GLU A N 1
ATOM 842 C CA . GLU A 1 103 ? -17.975 -1.515 22.802 1.00 92.31 103 GLU A CA 1
ATOM 843 C C . GLU A 1 103 ? -17.027 -2.166 21.788 1.00 92.31 103 GLU A C 1
ATOM 845 O O . GLU A 1 103 ? -16.277 -1.471 21.097 1.00 92.31 103 GLU A O 1
ATOM 850 N N . GLN A 1 104 ? -17.103 -3.488 21.625 1.00 90.19 104 GLN A N 1
ATOM 851 C CA . GLN A 1 104 ? -16.292 -4.228 20.656 1.00 90.19 104 GLN A CA 1
ATOM 852 C C . GLN A 1 104 ? -16.677 -3.874 19.213 1.00 90.19 104 GLN A C 1
ATOM 854 O O . GLN A 1 104 ? -15.798 -3.686 18.365 1.00 90.19 104 GLN A O 1
ATOM 859 N N . LYS A 1 105 ? -17.974 -3.676 18.942 1.00 91.38 105 LYS A N 1
ATOM 860 C CA . LYS A 1 105 ? -18.469 -3.200 17.640 1.00 91.38 105 LYS A CA 1
ATOM 861 C C . LYS A 1 105 ? -17.864 -1.850 17.260 1.00 91.38 105 LYS A C 1
ATOM 863 O O . LYS A 1 105 ? -17.414 -1.679 16.126 1.00 91.38 105 LYS A O 1
ATOM 868 N N . LYS A 1 106 ? -17.759 -0.910 18.207 1.00 91.25 106 LYS A N 1
ATOM 869 C CA . LYS A 1 106 ? -17.131 0.405 17.970 1.00 91.25 106 LYS A CA 1
ATOM 870 C C . LYS A 1 106 ? -15.652 0.292 17.589 1.00 91.25 106 LYS A C 1
ATOM 872 O O . LYS A 1 106 ? -15.205 1.007 16.690 1.00 91.25 106 LYS A O 1
ATOM 877 N N . ILE A 1 107 ? -14.895 -0.608 18.223 1.00 90.25 107 ILE A N 1
ATOM 878 C CA . ILE A 1 107 ? -13.474 -0.846 17.897 1.00 90.25 107 ILE A CA 1
ATOM 879 C C . ILE A 1 107 ? -13.339 -1.342 16.455 1.00 90.25 107 ILE A C 1
ATOM 881 O O . ILE A 1 107 ? -12.549 -0.816 15.667 1.00 90.25 107 ILE A O 1
ATOM 885 N N . ILE A 1 108 ? -14.149 -2.334 16.101 1.00 88.12 108 ILE A N 1
ATOM 886 C CA . ILE A 1 108 ? -14.156 -2.950 14.780 1.00 88.12 108 ILE A CA 1
ATOM 887 C C . ILE A 1 108 ? -14.592 -1.946 13.698 1.00 88.12 108 ILE A C 1
ATOM 889 O O . ILE A 1 108 ? -13.957 -1.849 12.645 1.00 88.12 108 ILE A O 1
ATOM 893 N N . GLN A 1 109 ? -15.612 -1.132 13.972 1.00 87.94 109 GLN A N 1
ATOM 894 C CA . GLN A 1 109 ? -16.070 -0.082 13.065 1.00 87.94 109 GLN A CA 1
ATOM 895 C C . GLN A 1 109 ? -15.001 0.999 12.851 1.00 87.94 109 GLN A C 1
ATOM 897 O O . GLN A 1 109 ? -14.796 1.445 11.720 1.00 87.94 109 GLN A O 1
ATOM 902 N N . LYS A 1 110 ? -14.280 1.396 13.908 1.00 89.44 110 LYS A N 1
ATOM 903 C CA . LYS A 1 110 ? -13.169 2.351 13.808 1.00 89.44 110 LYS A CA 1
ATOM 904 C C . LYS A 1 110 ? -12.054 1.812 12.909 1.00 89.44 110 LYS A C 1
ATOM 906 O O . LYS A 1 110 ? -11.626 2.516 11.996 1.00 89.44 110 LYS A O 1
ATOM 911 N N . ARG A 1 111 ? -11.649 0.551 13.101 1.00 85.50 111 ARG A N 1
ATOM 912 C CA . ARG A 1 111 ? -10.637 -0.109 12.256 1.00 85.50 111 ARG A CA 1
ATOM 913 C C . ARG A 1 111 ? -11.075 -0.185 10.792 1.00 85.50 111 ARG A C 1
ATOM 915 O O . ARG A 1 111 ? -10.286 0.140 9.907 1.00 85.50 111 ARG A O 1
ATOM 922 N N . LYS A 1 112 ? -12.343 -0.524 10.527 1.00 84.31 112 LYS A N 1
ATOM 923 C CA . LYS A 1 112 ? -12.915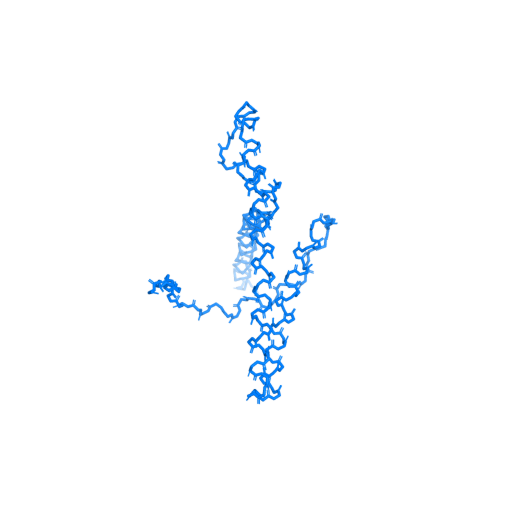 -0.517 9.169 1.00 84.31 112 LYS A CA 1
ATOM 924 C C . LYS A 1 112 ? -12.820 0.871 8.525 1.00 84.31 112 LYS A C 1
ATOM 926 O O . LYS A 1 112 ? -12.343 0.994 7.400 1.00 84.31 112 LYS A O 1
ATOM 931 N N . GLN A 1 113 ? -13.202 1.926 9.246 1.00 85.38 113 GLN A N 1
ATOM 932 C CA . GLN A 1 113 ? -13.118 3.299 8.738 1.00 85.38 113 GLN A CA 1
ATOM 933 C C . GLN A 1 113 ? -11.677 3.752 8.468 1.00 85.38 113 GLN A C 1
ATOM 935 O O . GLN A 1 113 ? -11.429 4.447 7.483 1.00 85.38 113 GLN A O 1
ATOM 940 N N . GLU A 1 114 ? -10.724 3.396 9.330 1.00 84.00 114 GLU A N 1
ATOM 941 C CA . GLU A 1 114 ? -9.303 3.712 9.137 1.00 84.00 114 GLU A CA 1
ATOM 942 C C . GLU A 1 114 ? -8.739 3.015 7.898 1.00 84.00 114 GLU A C 1
ATOM 944 O O . GLU A 1 114 ? -8.105 3.667 7.063 1.00 84.00 114 GLU A O 1
ATOM 949 N N . PHE A 1 115 ? -9.056 1.730 7.729 1.00 78.19 115 PHE A N 1
ATOM 950 C CA . PHE A 1 115 ? -8.699 0.963 6.542 1.00 78.19 115 PHE A CA 1
ATOM 951 C C . PHE A 1 115 ? -9.279 1.616 5.278 1.00 78.19 115 PHE A C 1
ATOM 953 O O . PHE A 1 115 ? -8.526 2.005 4.386 1.00 78.19 115 PHE A O 1
ATOM 960 N N . GLU A 1 116 ? -10.592 1.872 5.230 1.00 77.31 116 GLU A N 1
ATOM 961 C CA . GLU A 1 116 ? -11.257 2.527 4.091 1.00 77.31 116 GLU A CA 1
ATOM 962 C C . GLU A 1 116 ? -10.679 3.914 3.761 1.00 77.31 116 GLU A C 1
ATOM 964 O O . GLU A 1 116 ? -10.556 4.286 2.587 1.00 77.31 116 GLU A O 1
ATOM 969 N N . ARG A 1 117 ? -10.310 4.702 4.779 1.00 77.81 117 ARG A N 1
ATOM 970 C CA . ARG A 1 117 ? -9.655 6.007 4.594 1.00 77.81 117 ARG A CA 1
ATOM 971 C C . ARG A 1 117 ? -8.277 5.864 3.955 1.00 77.81 117 ARG A C 1
ATOM 973 O O . ARG A 1 117 ? -7.951 6.683 3.093 1.00 77.81 117 ARG A O 1
ATOM 980 N N . GLY A 1 118 ? -7.507 4.841 4.327 1.00 72.69 118 GLY A N 1
ATOM 981 C CA . GLY A 1 118 ? -6.245 4.492 3.670 1.00 72.69 118 GLY A CA 1
ATOM 982 C C . GLY A 1 118 ? -6.437 4.248 2.170 1.00 72.69 118 GLY A C 1
ATOM 983 O O . GLY A 1 118 ? -5.817 4.922 1.349 1.00 72.69 118 GLY A O 1
ATOM 984 N N . TYR A 1 119 ? -7.399 3.397 1.797 1.00 65.56 119 TYR A N 1
ATOM 985 C CA . TYR A 1 119 ? -7.692 3.090 0.386 1.00 65.56 119 TYR A CA 1
ATOM 986 C C . TYR A 1 119 ? -8.195 4.292 -0.426 1.00 65.56 119 TYR A C 1
ATOM 988 O O . TYR A 1 119 ? -7.827 4.469 -1.594 1.00 65.56 119 TYR A O 1
ATOM 996 N N . LYS A 1 120 ? -9.043 5.142 0.169 1.00 62.88 120 LYS A N 1
ATOM 997 C CA . LYS A 1 120 ? -9.574 6.341 -0.506 1.00 62.88 120 LYS A CA 1
ATOM 998 C C . LYS A 1 120 ? -8.510 7.415 -0.726 1.00 62.88 120 LYS A C 1
ATOM 1000 O O . LYS A 1 120 ? -8.640 8.204 -1.664 1.00 62.88 120 LYS A O 1
ATOM 1005 N N . LYS A 1 121 ? -7.480 7.471 0.122 1.00 57.00 121 LYS A N 1
ATOM 1006 C CA . LYS A 1 121 ? -6.375 8.426 -0.020 1.00 57.00 121 LYS A CA 1
ATOM 1007 C C . LYS A 1 121 ? -5.490 8.063 -1.214 1.00 57.00 121 LYS A C 1
ATOM 1009 O O . LYS A 1 121 ? -5.281 8.917 -2.071 1.00 57.00 121 LYS A O 1
ATOM 1014 N N . ASP A 1 122 ? -5.152 6.782 -1.353 1.00 52.50 122 ASP A N 1
ATOM 1015 C CA . ASP A 1 122 ? -4.370 6.256 -2.482 1.00 52.50 122 ASP A CA 1
ATOM 1016 C C . ASP A 1 122 ? -5.053 6.490 -3.840 1.00 52.50 122 ASP A C 1
ATOM 1018 O O . ASP A 1 122 ? -4.399 6.776 -4.838 1.00 52.50 122 ASP A O 1
ATOM 1022 N N . SER A 1 123 ? -6.387 6.431 -3.887 1.00 48.91 123 SER A N 1
ATOM 1023 C CA . SER A 1 123 ? -7.153 6.603 -5.133 1.00 48.91 123 SER A CA 1
ATOM 1024 C C . SER A 1 123 ? -7.278 8.070 -5.585 1.00 48.91 123 SER A C 1
ATOM 1026 O O . SER A 1 123 ? -7.622 8.337 -6.734 1.00 48.91 123 SER A O 1
ATOM 1028 N N . ARG A 1 124 ? -7.025 9.041 -4.692 1.00 46.78 124 ARG A N 1
ATOM 1029 C CA . ARG A 1 124 ? -7.098 10.488 -4.989 1.00 46.78 124 ARG A CA 1
ATOM 1030 C C . ARG A 1 124 ? -5.736 11.122 -5.273 1.00 46.78 124 ARG A C 1
ATOM 1032 O O . ARG A 1 124 ? -5.694 12.209 -5.851 1.00 46.78 124 ARG A O 1
ATOM 1039 N N . ASP A 1 125 ? -4.643 10.467 -4.893 1.00 47.16 125 ASP A N 1
ATOM 1040 C CA . ASP A 1 125 ? -3.292 11.019 -5.037 1.00 47.16 125 ASP A CA 1
ATOM 1041 C C . ASP A 1 125 ? -2.732 10.907 -6.469 1.00 47.16 125 ASP A C 1
ATOM 1043 O O . ASP A 1 125 ? -1.740 11.556 -6.781 1.00 47.16 125 ASP A O 1
ATOM 1047 N N . GLY A 1 126 ? -3.453 10.267 -7.400 1.00 44.94 126 GLY A N 1
ATOM 1048 C CA . GLY A 1 126 ? -3.200 10.400 -8.844 1.00 44.94 126 GLY A CA 1
ATOM 1049 C C . GLY A 1 126 ? -3.494 11.795 -9.431 1.00 44.94 126 GLY A C 1
ATOM 1050 O O . GLY A 1 126 ? -3.247 12.019 -10.612 1.00 44.94 126 GLY A O 1
ATOM 1051 N N . LYS A 1 127 ? -4.038 12.745 -8.647 1.00 44.12 127 LYS A N 1
ATOM 1052 C CA . LYS A 1 127 ? -4.348 14.121 -9.102 1.00 44.12 127 LYS A CA 1
ATOM 1053 C C . LYS A 1 127 ? -3.967 15.245 -8.122 1.00 44.12 127 LYS A C 1
ATOM 1055 O O . LYS A 1 127 ? -4.427 16.376 -8.300 1.00 44.12 127 LYS A O 1
ATOM 1060 N N . ARG A 1 128 ? -3.163 15.009 -7.075 1.00 41.38 128 ARG A N 1
ATOM 1061 C CA . ARG A 1 128 ? -2.913 16.047 -6.052 1.00 41.38 128 ARG A CA 1
ATOM 1062 C C . ARG A 1 128 ? -1.596 16.805 -6.226 1.00 41.38 128 ARG A C 1
ATOM 1064 O O . ARG A 1 128 ? -0.503 16.272 -6.108 1.00 41.38 128 ARG A O 1
ATOM 1071 N N . ARG A 1 129 ? -1.801 18.098 -6.490 1.00 43.66 129 ARG A N 1
ATOM 1072 C CA . ARG A 1 129 ? -0.864 19.216 -6.618 1.00 43.66 129 ARG A CA 1
ATOM 1073 C C . ARG A 1 129 ? 0.284 19.200 -5.589 1.00 43.66 129 ARG A C 1
ATOM 1075 O O . ARG A 1 129 ? 0.046 18.881 -4.422 1.00 43.66 129 ARG A O 1
ATOM 1082 N N . PRO A 1 130 ? 1.491 19.644 -5.984 1.00 38.44 130 PRO A N 1
ATOM 1083 C CA . PRO A 1 130 ? 2.622 19.800 -5.078 1.00 38.44 130 PRO A CA 1
ATOM 1084 C C . PRO A 1 130 ? 2.311 20.919 -4.072 1.00 38.44 130 PRO A 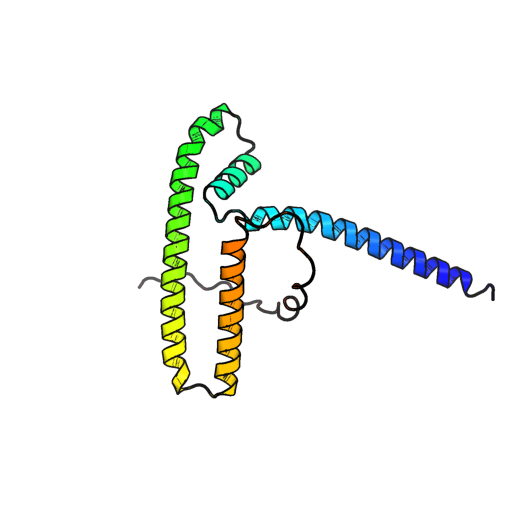C 1
ATOM 1086 O O . PRO A 1 130 ? 2.187 22.074 -4.465 1.00 38.44 130 PRO A O 1
ATOM 1089 N N . GLY A 1 131 ? 2.138 20.602 -2.783 1.00 39.50 131 GLY A N 1
ATOM 1090 C CA . GLY A 1 131 ? 2.053 21.663 -1.766 1.00 39.50 131 GLY A CA 1
ATOM 1091 C C . GLY A 1 131 ? 1.430 21.345 -0.405 1.00 39.50 131 GLY A C 1
ATOM 1092 O O . GLY A 1 131 ? 1.731 22.052 0.547 1.00 39.50 131 GLY A O 1
ATOM 1093 N N . SER A 1 132 ? 0.609 20.304 -0.239 1.00 43.12 132 SER A N 1
ATOM 1094 C CA . SER A 1 132 ? -0.108 20.103 1.040 1.00 43.12 132 SER A CA 1
ATOM 1095 C C . SER A 1 132 ? 0.319 18.825 1.757 1.00 43.12 132 SER A C 1
ATOM 1097 O O . SER A 1 132 ? -0.318 17.781 1.630 1.00 43.12 132 SER A O 1
ATOM 1099 N N . ARG A 1 133 ? 1.409 18.896 2.532 1.00 48.31 133 ARG A N 1
ATOM 1100 C CA . ARG A 1 133 ? 1.870 17.782 3.375 1.00 48.31 133 ARG A CA 1
ATOM 1101 C C . ARG A 1 133 ? 2.350 18.284 4.733 1.00 48.31 133 ARG A C 1
ATOM 1103 O O . ARG A 1 133 ? 3.513 18.630 4.894 1.00 48.31 133 ARG A O 1
ATOM 1110 N N . GLY A 1 134 ? 1.466 18.242 5.720 1.00 40.62 134 GLY A N 1
ATOM 1111 C CA . GLY A 1 134 ? 1.854 18.398 7.115 1.00 40.62 134 GLY A CA 1
ATOM 1112 C C . GLY A 1 134 ? 0.641 18.430 8.020 1.00 40.62 134 GLY A C 1
ATOM 1113 O O . GLY A 1 134 ? 0.169 19.513 8.293 1.00 40.62 134 GLY A O 1
ATOM 1114 N N . GLU A 1 135 ? 0.135 17.263 8.442 1.00 41.06 135 GLU A N 1
ATOM 1115 C CA . GLU A 1 135 ? -0.503 17.150 9.773 1.00 41.06 135 GLU A CA 1
ATOM 1116 C C . GLU A 1 135 ? -0.887 15.720 10.187 1.00 41.06 135 GLU A C 1
ATOM 1118 O O . GLU A 1 135 ? -0.879 15.399 11.369 1.00 41.06 135 GLU A O 1
ATOM 1123 N N . HIS A 1 136 ? -1.139 14.790 9.261 1.00 42.72 136 HIS A N 1
ATOM 1124 C CA . HIS A 1 136 ? -1.654 13.459 9.632 1.00 42.72 136 HIS A CA 1
ATOM 1125 C C . HIS A 1 136 ? -0.585 12.357 9.765 1.00 42.72 136 HIS A C 1
ATOM 1127 O O . HIS A 1 136 ? -0.655 11.337 9.082 1.00 42.72 136 HIS A O 1
ATOM 1133 N N . ARG A 1 137 ? 0.412 12.526 10.643 1.00 46.88 137 ARG A N 1
ATOM 1134 C CA . ARG A 1 137 ? 1.355 11.432 10.976 1.00 46.88 137 ARG A CA 1
ATOM 1135 C C . ARG A 1 137 ? 1.693 11.364 12.469 1.00 46.88 137 ARG A C 1
ATOM 1137 O O . ARG A 1 137 ? 2.858 11.364 12.837 1.00 46.88 137 ARG A O 1
ATOM 1144 N N . LYS A 1 138 ? 0.666 11.320 13.326 1.00 42.00 138 LYS A N 1
ATOM 1145 C CA . LYS A 1 138 ? 0.829 11.179 14.787 1.00 42.00 138 LYS A CA 1
ATOM 1146 C C . LYS A 1 138 ? 0.280 9.883 15.410 1.00 42.00 138 LYS A C 1
ATOM 1148 O O . LYS A 1 138 ? 0.293 9.790 16.625 1.00 42.00 138 LYS A O 1
ATOM 1153 N N . TYR A 1 139 ? -0.153 8.879 14.634 1.00 39.94 139 TYR A N 1
ATOM 1154 C CA . TYR A 1 139 ? -0.839 7.706 15.220 1.00 39.94 139 TYR A CA 1
ATOM 1155 C C . TYR A 1 139 ? -0.326 6.299 14.857 1.00 39.94 139 TYR A C 1
ATOM 1157 O O . TYR A 1 139 ? -0.932 5.342 15.315 1.00 39.94 139 TYR A O 1
ATOM 1165 N N . HIS A 1 140 ? 0.775 6.118 14.113 1.00 43.00 140 HIS A N 1
ATOM 1166 C CA . HIS A 1 140 ? 1.151 4.769 13.628 1.00 43.00 140 HIS A CA 1
ATOM 1167 C C . HIS A 1 140 ? 2.406 4.110 14.225 1.00 43.00 140 HIS A C 1
ATOM 1169 O O . HIS A 1 140 ? 2.753 3.016 13.790 1.00 43.00 140 HIS A O 1
ATOM 1175 N N . ASP A 1 141 ? 3.054 4.698 15.234 1.00 40.59 141 ASP A N 1
ATOM 1176 C CA . ASP A 1 141 ? 4.272 4.114 15.828 1.00 40.59 141 ASP A CA 1
ATOM 1177 C C . ASP A 1 141 ? 4.070 3.480 17.221 1.00 40.59 141 ASP A C 1
ATOM 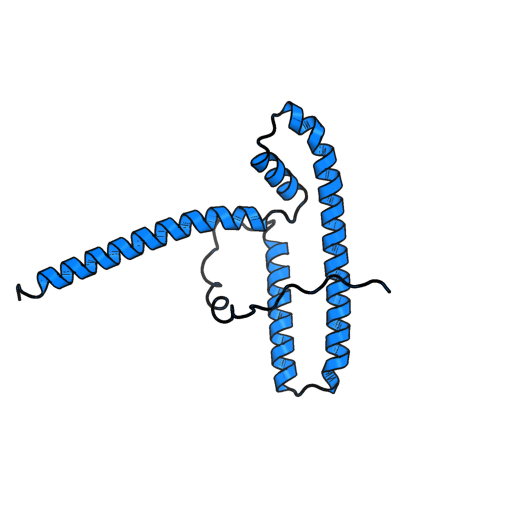1179 O O . ASP A 1 141 ? 5.047 3.126 17.869 1.00 40.59 141 ASP A O 1
ATOM 1183 N N . ALA A 1 142 ? 2.826 3.272 17.678 1.00 40.78 142 ALA A N 1
ATOM 1184 C CA . ALA A 1 142 ? 2.551 2.667 18.992 1.00 40.78 142 ALA A CA 1
ATOM 1185 C C . ALA A 1 142 ? 2.255 1.148 18.988 1.00 40.78 142 ALA A C 1
ATOM 1187 O O . ALA A 1 142 ? 2.156 0.571 20.063 1.00 40.78 142 ALA A O 1
ATOM 1188 N N . GLU A 1 143 ? 2.134 0.474 17.835 1.00 39.50 143 GLU A N 1
ATOM 1189 C CA . GLU A 1 143 ? 1.698 -0.944 17.791 1.00 39.50 143 GLU A CA 1
ATOM 1190 C C . GLU A 1 143 ? 2.528 -1.842 16.847 1.00 39.50 143 GLU A C 1
ATOM 1192 O O . GLU A 1 143 ? 2.008 -2.770 16.231 1.00 39.50 143 GLU A O 1
ATOM 1197 N N . ARG A 1 144 ? 3.842 -1.610 16.717 1.00 44.25 144 ARG A N 1
ATOM 1198 C CA . ARG A 1 144 ? 4.746 -2.609 16.111 1.00 44.25 144 ARG A CA 1
ATOM 1199 C C . ARG A 1 144 ? 5.298 -3.541 17.188 1.00 44.25 144 ARG A C 1
ATOM 1201 O O . ARG A 1 144 ? 6.393 -3.339 17.694 1.00 44.25 144 ARG A O 1
ATOM 1208 N N . GLY A 1 145 ? 4.489 -4.545 17.508 1.00 38.25 145 GLY A N 1
ATOM 1209 C CA . GLY A 1 145 ? 4.839 -5.719 18.308 1.00 38.25 145 GLY A CA 1
ATOM 1210 C C . GLY A 1 145 ? 4.084 -6.951 17.805 1.00 38.25 145 GLY A C 1
ATOM 1211 O O . GLY A 1 145 ? 3.428 -7.630 18.584 1.00 38.25 145 GLY A O 1
ATOM 1212 N N . PHE A 1 146 ? 4.106 -7.195 16.490 1.00 42.94 146 PHE A N 1
ATOM 1213 C CA . PHE A 1 146 ? 3.570 -8.420 15.893 1.00 42.94 146 PHE A CA 1
ATOM 1214 C C . PHE A 1 146 ? 4.716 -9.199 15.238 1.00 42.94 146 PHE A C 1
ATOM 1216 O O . PHE A 1 146 ? 4.877 -9.188 14.021 1.00 42.94 146 PHE A O 1
ATOM 1223 N N . ASP A 1 147 ? 5.521 -9.853 16.077 1.00 45.56 147 ASP A N 1
ATOM 1224 C CA . ASP A 1 147 ? 6.540 -10.844 15.700 1.00 45.56 147 ASP A CA 1
ATOM 1225 C C . ASP A 1 147 ? 5.895 -12.236 15.531 1.00 45.56 147 ASP A C 1
ATOM 1227 O O . ASP A 1 147 ? 6.322 -13.229 16.119 1.00 45.56 147 ASP A O 1
ATOM 1231 N N . GLY A 1 148 ? 4.795 -12.311 14.779 1.00 48.22 148 GLY A N 1
ATOM 1232 C CA . GLY A 1 148 ? 4.180 -13.589 14.421 1.00 48.22 148 GLY A CA 1
ATOM 1233 C C . GLY A 1 148 ? 4.944 -14.245 13.265 1.00 48.22 148 GLY A C 1
ATOM 1234 O O . GLY A 1 148 ? 5.322 -13.533 12.328 1.00 48.22 148 GLY A O 1
ATOM 1235 N N . PRO A 1 149 ? 5.173 -15.572 13.281 1.00 51.75 149 PRO A N 1
ATOM 1236 C CA . PRO A 1 149 ? 5.731 -16.262 12.125 1.00 51.75 149 PRO A CA 1
ATOM 1237 C C . PRO A 1 149 ? 4.816 -16.071 10.901 1.00 51.75 149 PRO A C 1
ATOM 1239 O O . PRO A 1 149 ? 3.597 -15.934 11.058 1.00 51.75 149 PRO A O 1
ATOM 1242 N N . PRO A 1 150 ? 5.385 -16.031 9.682 1.00 54.75 150 PRO A N 1
ATOM 1243 C CA . PRO A 1 150 ? 4.606 -15.885 8.458 1.00 54.75 150 PRO A CA 1
ATOM 1244 C C . PRO A 1 150 ? 3.542 -16.994 8.367 1.00 54.75 150 PRO A C 1
ATOM 1246 O O . PRO A 1 150 ? 3.821 -18.125 8.770 1.00 54.75 150 PRO A O 1
ATOM 1249 N N . PRO A 1 151 ? 2.331 -16.697 7.858 1.00 57.97 151 PRO A N 1
ATOM 1250 C CA . PRO A 1 151 ? 1.287 -17.704 7.710 1.00 57.97 151 PRO A CA 1
ATOM 1251 C C . PRO A 1 151 ? 1.782 -18.844 6.812 1.00 57.97 151 PRO A C 1
ATOM 1253 O O . PRO A 1 151 ? 2.336 -18.594 5.738 1.00 57.97 151 PRO A O 1
ATOM 1256 N N . GLU A 1 152 ? 1.601 -20.087 7.266 1.00 60.88 152 GLU A N 1
ATOM 1257 C CA . GLU A 1 152 ? 1.982 -21.270 6.493 1.00 60.88 152 GLU A CA 1
ATOM 1258 C C . GLU A 1 152 ? 1.220 -21.315 5.155 1.00 60.88 152 GLU A C 1
ATOM 1260 O O . GLU A 1 152 ? 0.039 -20.947 5.101 1.00 60.88 152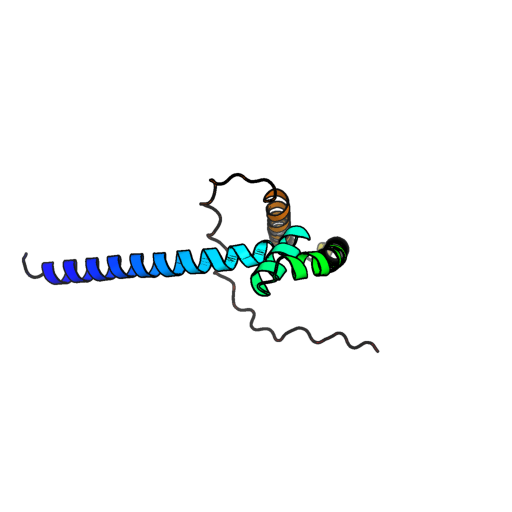 GLU A O 1
ATOM 1265 N N . PRO A 1 153 ? 1.867 -21.761 4.061 1.00 59.72 153 PRO A N 1
ATOM 1266 C CA . PRO A 1 153 ? 1.189 -21.950 2.787 1.00 59.72 153 PRO A CA 1
ATOM 1267 C C . PRO A 1 153 ? 0.042 -22.950 2.961 1.00 59.72 153 PRO A C 1
ATOM 1269 O O . PRO A 1 153 ? 0.223 -24.015 3.551 1.00 59.72 153 PRO A O 1
ATOM 1272 N N . CYS A 1 154 ? -1.142 -22.601 2.449 1.00 49.75 154 CYS A N 1
ATOM 1273 C CA . CYS A 1 154 ? -2.317 -23.469 2.494 1.00 49.75 154 CYS A CA 1
ATOM 1274 C C . CYS A 1 154 ? -1.973 -24.840 1.890 1.00 49.75 154 CYS A C 1
ATOM 1276 O O . CYS A 1 154 ? -1.708 -24.933 0.689 1.00 49.75 154 CYS A O 1
ATOM 1278 N N . ARG A 1 155 ? -1.974 -25.896 2.716 1.00 55.41 155 ARG A N 1
ATOM 1279 C CA . ARG A 1 155 ? -1.992 -27.281 2.231 1.00 55.41 155 ARG A CA 1
ATOM 1280 C C . ARG A 1 155 ? -3.286 -27.480 1.449 1.00 55.41 155 ARG A C 1
ATOM 1282 O O . ARG A 1 155 ? -4.364 -27.205 1.967 1.00 55.41 155 ARG A O 1
ATOM 1289 N N . GLN A 1 156 ? -3.152 -27.897 0.197 1.00 53.03 156 GLN A N 1
ATOM 1290 C CA . GLN A 1 156 ? -4.256 -28.463 -0.565 1.00 53.03 156 GLN A CA 1
ATOM 1291 C C . GLN A 1 156 ? -4.249 -29.959 -0.257 1.00 53.03 156 GLN A C 1
ATOM 1293 O O . GLN A 1 156 ? -3.306 -30.643 -0.657 1.00 53.03 156 GLN A O 1
ATOM 1298 N N . ASP A 1 157 ? -5.249 -30.408 0.496 1.00 61.31 157 ASP A N 1
ATOM 1299 C CA . ASP A 1 157 ? -5.595 -31.823 0.648 1.00 61.31 157 ASP A CA 1
ATOM 1300 C C . ASP A 1 157 ? -6.734 -32.162 -0.327 1.00 61.31 157 ASP A C 1
ATOM 1302 O O . ASP A 1 157 ? -7.644 -31.309 -0.486 1.00 61.31 157 ASP A O 1
#

Secondary structure (DSSP, 8-state):
--SSHHHHHHHHHHHHHHHHHHHHHHHHHHHHHHHHSSTTSHHHHHHHHHHHHT--HHHHHHHHHHHHHHHHHHHHHHHHHHHHHHHHHHHHHHHHTTTS-HHHHHHHHHHHHHHHHHHHHHHHGGG--TT---S--SSSSS-----PPPPPP----

Solvent-accessible surface area (backbone atoms only — not comparable to full-atom values): 9600 Å² total; per-residue (Å²): 130,75,84,56,50,64,58,54,53,51,52,52,51,51,53,52,51,49,51,53,51,52,51,54,53,50,55,58,52,49,64,57,53,62,64,67,76,45,49,77,39,38,67,38,36,40,52,48,52,46,66,74,66,66,59,50,78,73,56,41,71,69,44,47,66,56,42,46,57,51,23,52,49,52,44,48,52,54,51,53,49,53,52,54,50,49,54,51,50,50,51,54,49,64,68,43,56,86,76,51,53,76,70,55,48,52,56,53,50,49,52,51,51,54,52,51,50,53,57,57,50,66,72,50,59,86,73,65,72,94,83,86,85,88,80,94,82,86,80,84,85,83,74,91,79,79,89,66,79,80,83,76,80,83,80,84,129

Foldseek 3Di:
DVVCVVVVVVVVVVVVVVVVVCVVVVVVVVVVVVLPLQCLALVSVLVSVCVVVVDDPVRCVVCVVVSNVVRVVSNVVVVVCVVVVVVVVVVVCVVCVVVDDPVVNVVVVVVVVVVVVVVVVSVCVVDDDPDDDDDPDDPDPPDPPPPDDDDDDDDDD